Protein 6VGV (pdb70)

Foldseek 3Di:
DAQKAFQAKWWWKWWDAPNDIDIDIHGNVVVVVVVVVPRTFMWTQAPVGTFTWDFKDFDFKAWWKWWDFPQFIGIGHQQWWFAFLVRDTDGLVPADFQTWGQFLVGTTTIHDMGTDDIHGIMFTFTPDVSQWHHIRRTITHGRRD

Radius of gyration: 14.23 Å; Cα contacts (8 Å, |Δi|>4): 413; chains: 1; bounding box: 37×29×37 Å

Nearest PDB structures (foldseek):
  6vgw-assembly1_A  TM=1.004E+00  e=1.027E-27  synthetic construct
  3igd-assembly1_A-2  TM=7.020E-01  e=1.546E-06  Mycobacterium tuberculosis
  2in9-assembly1_A  TM=7.243E-01  e=4.570E-06  Mycobacterium tuberculosis
  6riy-assembly1_A  TM=7.220E-01  e=5.729E-05  Mycobacterium intracellulare subsp. chimaera
  2lwy-assembly1_A  TM=6.386E-01  e=1.283E-05  Acetivibrio thermocellus ATCC 27405

Secondary structure (DSSP, 8-state):
-B--B-TT-EEEEEEEETTEEEEEEEEHHHHHHHHHH---EEEE--TTS-EEEEEEEEEEEEEEEEEE-SS-EEEEETTBEEEBTTS-EEEGGG--TT-EEEEBTEEEE--EEEEEEEEEEEEEEESSTT-EEEETTEEEEGGG-

Structure (mmCIF, N/CA/C/O backbone):
data_6VGV
#
_entry.id   6VGV
#
_cell.length_a   100.122
_cell.length_b   40.827
_cell.length_c   36.188
_cell.angle_alpha   90.000
_cell.angle_beta   103.452
_cell.angle_gamma   90.000
#
_symmetry.space_group_name_H-M   'C 1 2 1'
#
loop_
_entity.id
_entity.type
_entity.pdbx_description
1 polymer VidaL
2 non-polymer GLYCEROL
3 water water
#
loop_
_atom_site.group_PDB
_atom_site.id
_atom_site.type_symbol
_atom_site.label_atom_id
_atom_site.label_alt_id
_atom_site.label_comp_id
_atom_site.label_asym_id
_atom_site.label_entity_id
_atom_site.label_seq_id
_atom_site.pdbx_PDB_ins_code
_atom_site.Cartn_x
_atom_site.Cartn_y
_atom_site.Cartn_z
_atom_site.occupancy
_atom_site.B_iso_or_equiv
_atom_site.auth_seq_id
_atom_site.auth_comp_id
_atom_site.auth_asym_id
_atom_site.auth_atom_id
_atom_site.pdbx_PDB_model_num
ATOM 1 N N . GLU A 1 1 ? 4.46562 -0.48350 11.64967 1.000 39.22559 0 GLU A N 1
ATOM 2 C CA . GLU A 1 1 ? 4.75142 -1.86987 11.28561 1.000 39.44414 0 GLU A CA 1
ATOM 3 C C . GLU A 1 1 ? 6.07291 -1.97506 10.52896 1.000 40.39671 0 GLU A C 1
ATOM 4 O O . GLU A 1 1 ? 6.39235 -1.11683 9.70884 1.000 44.83143 0 GLU A O 1
ATOM 10 N N . SER A 1 2 ? 6.83875 -3.02650 10.81016 1.000 37.75979 1 SER A N 1
ATOM 11 C CA . SER A 1 2 ? 8.16352 -3.20341 10.22806 1.000 33.64250 1 SER A CA 1
ATOM 12 C C . SER A 1 2 ? 8.48135 -4.69570 10.16841 1.000 21.30662 1 SER A C 1
ATOM 13 O O . SER A 1 2 ? 7.63132 -5.54729 10.45331 1.000 23.24252 1 SER A O 1
ATOM 16 N N . GLY A 1 3 ? 9.70967 -5.01069 9.77980 1.000 21.31903 2 GLY A N 1
ATOM 17 C CA . GLY A 1 3 ? 10.23332 -6.34869 9.95681 1.000 18.75274 2 GLY A CA 1
ATOM 18 C C . GLY A 1 3 ? 11.39957 -6.32477 10.91835 1.000 18.49807 2 GLY A C 1
ATOM 19 O O . GLY A 1 3 ? 12.30410 -7.15570 10.82948 1.000 19.23982 2 GLY A O 1
ATOM 20 N N . ALA A 1 4 ? 11.36764 -5.38610 11.86115 1.000 20.38305 3 ALA A N 1
ATOM 21 C CA . ALA A 1 4 ? 12.56487 -5.05077 12.62901 1.000 16.94222 3 ALA A CA 1
ATOM 22 C C . ALA A 1 4 ? 12.97773 -6.17024 13.58200 1.000 16.66616 3 ALA A C 1
ATOM 23 O O . ALA A 1 4 ? 12.13626 -6.79437 14.23797 1.000 17.67574 3 ALA A O 1
ATOM 25 N N . LEU A 1 5 ? 14.29002 -6.38481 13.67826 1.000 15.20985 4 LEU A N 1
ATOM 26 C CA . LEU A 1 5 ? 14.92876 -7.43734 14.46305 1.000 14.82902 4 LEU A CA 1
ATOM 27 C C . LEU A 1 5 ? 16.12195 -6.88716 15.22572 1.000 17.04740 4 LEU A C 1
ATOM 28 O O . LEU A 1 5 ? 16.79118 -5.95917 14.75438 1.000 17.03364 4 LEU A O 1
ATOM 33 N N . PRO A 1 6 ? 16.43822 -7.46702 16.39567 1.000 17.41075 5 PRO A N 1
ATOM 34 C CA . PRO A 1 6 ? 17.63734 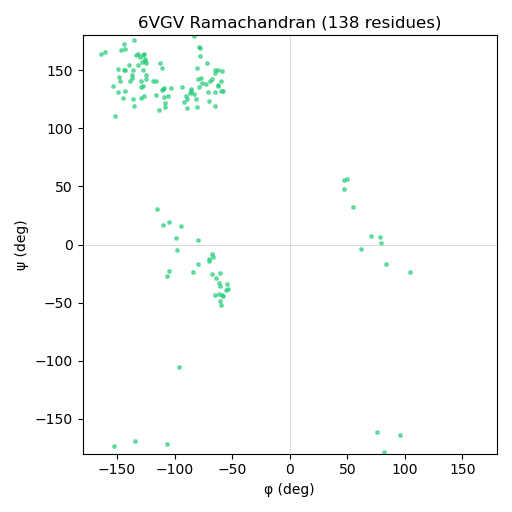-7.05872 17.14278 1.000 16.90843 5 PRO A CA 1
ATOM 35 C C . PRO A 1 6 ? 18.89308 -7.75233 16.64820 1.000 16.20746 5 PRO A C 1
ATOM 36 O O . PRO A 1 6 ? 18.82206 -8.59730 15.75391 1.000 16.46631 5 PRO A O 1
ATOM 40 N N . LYS A 1 7 ? 20.03812 -7.43716 17.26725 1.000 19.67376 6 LYS A N 1
ATOM 41 C CA . LYS A 1 7 ? 21.32918 -7.91551 16.76570 1.000 18.92233 6 LYS A CA 1
ATOM 42 C C . LYS A 1 7 ? 21.44161 -9.43217 16.76729 1.000 19.33218 6 LYS A C 1
ATOM 43 O O . LYS A 1 7 ? 22.13717 -10.00154 15.91433 1.000 21.25570 6 LYS A O 1
ATOM 49 N N . GLU A 1 8 ? 20.80987 -10.09748 17.72818 1.000 17.71605 7 GLU A N 1
ATOM 50 C CA A GLU A 1 8 ? 20.99086 -11.52868 17.93522 0.543 19.28491 7 GLU A CA 1
ATOM 51 C CA B GLU A 1 8 ? 21.00696 -11.52689 17.92032 0.457 19.30084 7 GLU A CA 1
ATOM 52 C C . GLU A 1 8 ? 20.09777 -12.38994 17.05036 1.000 18.33303 7 GLU A C 1
ATOM 53 O O . GLU A 1 8 ? 20.24203 -13.61639 17.06844 1.000 20.14821 7 GLU A O 1
ATOM 64 N N . ALA A 1 9 ? 19.17688 -11.79480 16.28914 1.000 16.64707 8 ALA A N 1
ATOM 65 C CA . ALA A 1 9 ? 18.32160 -12.59189 15.41971 1.000 16.58901 8 ALA A CA 1
ATOM 66 C C . ALA A 1 9 ? 19.16683 -13.26731 14.35100 1.000 15.81559 8 ALA A C 1
ATOM 67 O O . ALA A 1 9 ? 20.18209 -12.72653 13.91006 1.000 20.15041 8 ALA A O 1
ATOM 69 N N . VAL A 1 10 ? 18.75301 -14.46019 13.92998 1.000 15.16031 9 VAL A N 1
ATOM 70 C CA . VAL A 1 10 ? 19.52271 -15.24313 12.96213 1.000 15.10922 9 VAL A CA 1
ATOM 71 C C . VAL A 1 10 ? 18.78704 -15.30159 11.63169 1.000 17.14122 9 VAL A C 1
ATOM 72 O O . VAL A 1 10 ? 17.58229 -15.57340 11.58015 1.000 17.69361 9 VAL A O 1
ATOM 76 N N . VAL A 1 11 ? 19.52505 -15.04923 10.54981 1.000 16.43742 10 VAL A N 1
ATOM 77 C CA . VAL A 1 11 ? 19.00561 -15.13352 9.19379 1.000 16.61430 10 VAL A CA 1
ATOM 78 C C . VAL A 1 11 ? 19.96502 -15.98695 8.37530 1.000 15.74070 10 VAL A C 1
ATOM 79 O O . VAL A 1 11 ? 21.12106 -16.19336 8.74657 1.000 19.27866 10 VAL A O 1
ATOM 83 N N . GLN A 1 12 ? 19.46426 -16.48505 7.24621 1.000 14.70044 11 GLN A N 1
ATOM 84 C CA . GLN A 1 12 ? 20.25919 -17.25555 6.29665 1.000 15.21358 11 GLN A CA 1
ATOM 85 C C . GLN A 1 12 ? 20.48234 -16.38851 5.06219 1.000 13.29943 11 GLN A C 1
ATOM 86 O O . GLN A 1 12 ? 19.51583 -15.92802 4.44240 1.000 15.66505 11 GLN A O 1
ATOM 92 N N . ILE A 1 13 ? 21.74798 -16.14161 4.71553 1.000 13.82718 12 ILE A N 1
ATOM 93 C CA . ILE A 1 13 ? 22.06720 -15.20105 3.65070 1.000 16.26378 12 ILE A CA 1
ATOM 94 C C . ILE A 1 13 ? 22.96990 -15.85796 2.61751 1.000 15.94938 12 ILE A C 1
ATOM 95 O O . ILE A 1 13 ? 23.58030 -16.90451 2.84604 1.000 18.09533 12 ILE A O 1
ATOM 100 N N . ARG A 1 14 ? 23.04628 -15.20611 1.46527 1.000 15.40022 13 ARG A N 1
ATOM 101 C CA . ARG A 1 14 ? 23.93853 -15.59291 0.38239 1.000 13.28608 13 ARG A CA 1
ATOM 102 C C . ARG A 1 14 ? 24.72575 -14.36296 -0.03493 1.000 14.57175 13 ARG A C 1
ATOM 103 O O . ARG A 1 14 ? 24.13644 -13.32102 -0.33890 1.000 16.39350 13 ARG A O 1
ATOM 111 N N . LEU A 1 15 ? 26.05038 -14.48131 -0.03663 1.000 17.44105 14 LEU A N 1
ATOM 112 C CA . LEU A 1 15 ? 26.94076 -13.39617 -0.42136 1.000 17.77228 14 LEU A CA 1
ATOM 113 C C . LEU A 1 15 ? 27.46056 -13.66362 -1.82037 1.000 15.18786 14 LEU A C 1
ATOM 114 O O . LEU A 1 15 ? 27.86434 -14.78808 -2.12310 1.000 18.90699 14 LEU A O 1
ATOM 119 N N . THR A 1 16 ? 27.46124 -12.64014 -2.66365 1.000 14.65329 15 THR A N 1
ATOM 120 C CA . THR A 1 16 ? 28.07097 -12.76607 -3.97760 1.000 17.11192 15 THR A CA 1
ATOM 121 C C . THR A 1 16 ? 29.07087 -11.64128 -4.19650 1.000 18.29130 15 THR A C 1
ATOM 122 O O . THR A 1 16 ? 28.80699 -10.48383 -3.85651 1.000 20.38020 15 THR A O 1
ATOM 126 N N . LYS A 1 17 ? 30.22650 -11.99908 -4.75110 1.000 18.47346 16 LYS A N 1
ATOM 127 C CA . LYS A 1 17 ? 31.25235 -11.02327 -5.11302 1.000 23.69152 16 LYS A CA 1
ATOM 128 C C . LYS A 1 17 ? 32.04604 -11.58731 -6.28135 1.000 27.54789 16 LYS A C 1
ATOM 129 O O . LYS A 1 17 ? 32.78916 -12.55836 -6.11097 1.000 23.67232 16 LYS A O 1
ATOM 135 N N . LYS A 1 18 ? 31.89139 -10.98413 -7.45939 1.000 27.98831 17 LYS A N 1
ATOM 136 C CA . LYS A 1 18 ? 32.73993 -11.28758 -8.61181 1.000 34.35974 17 LYS A CA 1
ATOM 137 C C . LYS A 1 18 ? 32.83798 -12.79269 -8.87540 1.000 38.29066 17 LYS A C 1
ATOM 138 O O . LYS A 1 18 ? 33.92510 -13.37234 -8.92409 1.000 42.85282 17 LYS A O 1
ATOM 144 N N . GLY A 1 19 ? 31.68313 -13.43278 -9.05072 1.000 32.31867 18 GLY A N 1
ATOM 145 C CA . GLY A 1 19 ? 31.63820 -14.85137 -9.33128 1.000 31.94453 18 GLY A CA 1
ATOM 146 C C . GLY A 1 19 ? 31.71011 -15.74902 -8.11564 1.000 22.96481 18 GLY A C 1
ATOM 147 O O . GLY A 1 19 ? 31.38676 -16.93869 -8.22141 1.000 24.91532 18 GLY A O 1
ATOM 148 N N . MET A 1 20 ? 32.14454 -15.22520 -6.97322 1.000 22.21016 19 MET A N 1
ATOM 149 C CA A MET A 1 20 ? 32.15853 -16.00325 -5.74095 0.637 21.71574 19 MET A CA 1
ATOM 150 C CA B MET A 1 20 ? 32.17460 -15.97387 -5.72291 0.363 24.69592 19 MET A CA 1
ATOM 151 C C . MET A 1 20 ? 30.78543 -15.95614 -5.09042 1.000 20.26503 19 MET A C 1
ATOM 152 O O . MET A 1 20 ? 30.16549 -14.89457 -4.99466 1.000 24.44654 19 MET A O 1
ATOM 161 N N . ILE A 1 21 ? 30.29992 -17.12161 -4.65449 1.000 19.61297 20 ILE A N 1
ATOM 162 C CA . ILE A 1 21 ? 29.00701 -17.23812 -3.98448 1.000 18.05706 20 ILE A CA 1
ATOM 163 C C . ILE A 1 21 ? 29.20380 -18.01033 -2.68637 1.000 19.36661 20 ILE A C 1
ATOM 164 O O . ILE A 1 21 ? 29.88862 -19.03641 -2.66124 1.000 22.51314 20 ILE A O 1
ATOM 169 N N . GLU A 1 22 ? 28.59262 -17.52423 -1.60752 1.000 17.65625 21 GLU A N 1
ATOM 170 C CA . GLU A 1 22 ? 28.77177 -18.13470 -0.29641 1.000 19.47833 21 GLU A CA 1
ATOM 171 C C . GLU A 1 22 ? 27.45473 -18.07045 0.45052 1.000 17.71581 21 GLU A C 1
ATOM 172 O O . GLU A 1 22 ? 26.82552 -17.01451 0.49460 1.000 18.75735 21 GLU A O 1
ATOM 178 N N . GLU A 1 23 ? 27.03484 -19.18466 1.03283 1.000 18.18042 22 GLU A N 1
ATOM 179 C CA . GLU A 1 23 ? 25.81214 -19.20750 1.82229 1.000 22.07495 22 GLU A CA 1
ATOM 180 C C . GLU A 1 23 ? 26.19137 -19.37712 3.28342 1.000 24.39840 22 GLU A C 1
ATOM 181 O O . GLU A 1 23 ? 27.04669 -20.20794 3.61328 1.000 27.75767 22 GLU A O 1
ATOM 187 N N . LYS A 1 24 ? 25.58185 -18.56292 4.14544 1.000 21.86385 23 LYS A N 1
ATOM 188 C CA . LYS A 1 24 ? 26.02277 -18.41643 5.52559 1.000 32.23443 23 LYS A CA 1
ATOM 189 C C . LYS A 1 24 ? 24.81135 -18.14900 6.40065 1.000 22.14544 23 LYS A C 1
ATOM 190 O O . LYS A 1 24 ? 23.91181 -17.41670 5.98935 1.000 18.58945 23 LYS A O 1
ATOM 196 N N . LYS A 1 25 ? 24.79540 -18.74402 7.59413 1.000 24.65949 24 LYS A N 1
ATOM 197 C CA . LYS A 1 25 ? 23.92302 -18.30044 8.67546 1.000 18.86340 24 LYS A CA 1
ATOM 198 C C . LYS A 1 25 ? 24.65232 -17.20630 9.43592 1.000 18.94001 24 LYS A C 1
ATOM 199 O O . LYS A 1 25 ? 25.82218 -17.37693 9.79579 1.000 22.78707 24 LYS A O 1
ATOM 205 N N . VAL A 1 26 ? 23.97307 -16.08582 9.66916 1.000 16.83535 25 VAL A N 1
ATOM 206 C CA . VAL A 1 26 ? 24.56735 -14.94272 10.35106 1.000 18.12287 25 VAL A CA 1
ATOM 207 C C . VAL A 1 26 ? 23.55231 -14.33614 11.30448 1.000 17.13816 25 VAL A C 1
ATOM 208 O O . VAL A 1 26 ? 22.34079 -14.43572 11.10239 1.000 16.65735 25 VAL A O 1
ATOM 212 N N . THR A 1 27 ? 24.05830 -13.67486 12.33439 1.000 20.29560 26 THR A N 1
ATOM 213 C CA . THR A 1 27 ? 23.19743 -12.82125 13.13067 1.000 18.98129 26 THR A CA 1
ATOM 214 C C . THR A 1 27 ? 22.95865 -11.50478 12.40251 1.000 19.72197 26 THR A C 1
ATOM 215 O O . THR A 1 27 ? 23.67101 -11.14724 11.45705 1.000 19.32195 26 THR A O 1
ATOM 219 N N . VAL A 1 28 ? 21.91410 -10.79214 12.83250 1.000 18.10510 27 VAL A N 1
ATOM 220 C CA . VAL A 1 28 ? 21.60587 -9.50419 12.22137 1.000 16.79185 27 VAL A CA 1
ATOM 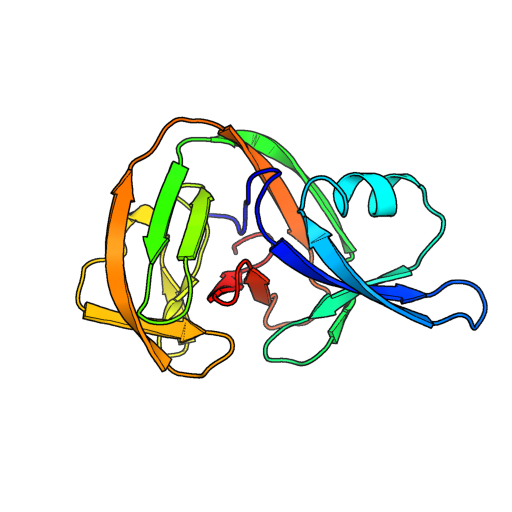221 C C . VAL A 1 28 ? 22.73157 -8.50705 12.48007 1.000 21.37345 27 VAL A C 1
ATOM 222 O O . VAL A 1 28 ? 22.98841 -7.61961 11.65420 1.000 19.36636 27 VAL A O 1
ATOM 226 N N . GLN A 1 29 ? 23.44870 -8.66023 13.59628 1.000 19.17296 28 GLN A N 1
ATOM 227 C CA . GLN A 1 29 ? 24.64415 -7.85101 13.81757 1.000 19.63260 28 GLN A CA 1
ATOM 228 C C . GLN A 1 29 ? 25.66954 -8.09487 12.71876 1.000 21.79929 28 GLN A C 1
ATOM 229 O O . GLN A 1 29 ? 26.19999 -7.14724 12.12923 1.000 22.95776 28 GLN A O 1
ATOM 235 N N . GLU A 1 30 ? 25.95090 -9.36634 12.41712 1.000 21.42612 29 GLU A N 1
ATOM 236 C CA A GLU A 1 30 ? 26.92396 -9.66608 11.37294 0.375 21.68729 29 GLU A CA 1
ATOM 237 C CA B GLU A 1 30 ? 26.91547 -9.68656 11.37225 0.625 21.31236 29 GLU A CA 1
ATOM 238 C C . GLU A 1 30 ? 26.41630 -9.22562 10.00774 1.000 22.87782 29 GLU A C 1
ATOM 239 O O . GLU A 1 30 ? 27.19570 -8.72733 9.18365 1.000 22.70582 29 GLU A O 1
ATOM 250 N N . LEU A 1 31 ? 25.11502 -9.38522 9.75607 1.000 18.78490 30 LEU A N 1
ATOM 251 C CA . LEU A 1 31 ? 24.54605 -8.93098 8.48966 1.000 17.14916 30 LEU A CA 1
ATOM 252 C C . LEU A 1 31 ? 24.77559 -7.43693 8.28980 1.000 20.16753 30 LEU A C 1
ATOM 253 O O . LEU A 1 31 ? 25.15912 -7.00308 7.19702 1.000 19.46915 30 LEU A O 1
ATOM 258 N N . ARG A 1 32 ? 24.56496 -6.63190 9.33855 1.000 18.58662 31 ARG A N 1
ATOM 259 C CA . ARG A 1 32 ? 24.81073 -5.19700 9.20840 1.000 15.95207 31 ARG A CA 1
ATOM 260 C C . ARG A 1 32 ? 26.25181 -4.91840 8.79978 1.000 18.02026 31 ARG A C 1
ATOM 261 O O . ARG A 1 32 ? 26.50685 -4.07477 7.92943 1.000 20.52155 31 ARG A O 1
ATOM 269 N N . GLU A 1 33 ? 27.21117 -5.60828 9.42808 1.000 20.31087 32 GLU A N 1
ATOM 270 C CA . GLU A 1 33 ? 28.61787 -5.40075 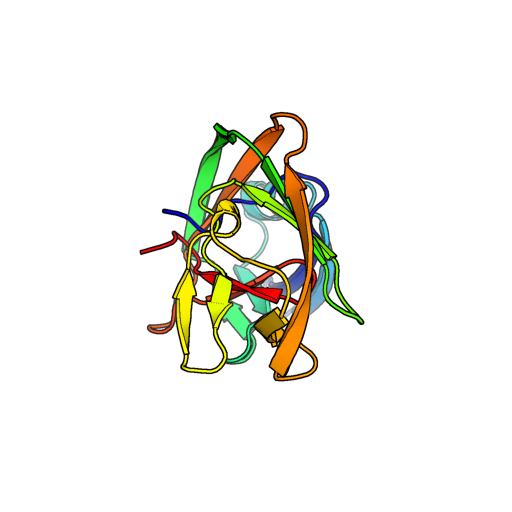9.09433 1.000 19.81465 32 GLU A CA 1
ATOM 271 C C . GLU A 1 33 ? 28.91503 -5.82236 7.65945 1.000 25.69230 32 GLU A C 1
ATOM 272 O O . GLU A 1 33 ? 29.63612 -5.12126 6.93880 1.000 24.12700 32 GLU A O 1
ATOM 278 N N . LEU A 1 34 ? 28.38101 -6.97153 7.23492 1.000 19.94137 33 LEU A N 1
ATOM 279 C CA . LEU A 1 34 ? 28.55816 -7.40344 5.85291 1.000 17.49224 33 LEU A CA 1
ATOM 280 C C . LEU A 1 34 ? 27.94430 -6.39981 4.89309 1.000 18.67135 33 LEU A C 1
ATOM 281 O O . LEU A 1 34 ? 28.54841 -6.05782 3.86870 1.000 20.34064 33 LEU A O 1
ATOM 286 N N . TYR A 1 35 ? 26.74903 -5.90276 5.21866 1.000 16.75784 34 TYR A N 1
ATOM 287 C CA . TYR A 1 35 ? 26.10518 -4.89984 4.37459 1.000 15.63413 34 TYR A CA 1
ATOM 288 C C . TYR A 1 35 ? 26.97218 -3.65349 4.25282 1.000 18.16615 34 TYR A C 1
ATOM 289 O O . TYR A 1 35 ? 27.26287 -3.19214 3.14137 1.000 22.65648 34 TYR A O 1
ATOM 298 N N . LEU A 1 36 ? 27.41115 -3.10214 5.38640 1.000 19.46417 35 LEU A N 1
ATOM 299 C CA . LEU A 1 36 ? 28.17605 -1.86247 5.35367 1.000 26.74854 35 LEU A CA 1
ATOM 300 C C . LEU A 1 36 ? 29.57413 -2.03369 4.77233 1.000 27.25869 35 LEU A C 1
ATOM 301 O O . LEU A 1 36 ? 30.21578 -1.02739 4.45149 1.000 26.34519 35 LEU A O 1
ATOM 306 N N . SER A 1 37 ? 30.06517 -3.26656 4.62774 1.000 24.79448 36 SER A N 1
ATOM 307 C CA . SER A 1 37 ? 31.37463 -3.45139 4.01288 1.000 24.56541 36 SER A CA 1
ATOM 308 C C . SER A 1 37 ? 31.35210 -3.07735 2.53821 1.000 24.47473 36 SER A C 1
ATOM 309 O O . SER A 1 37 ? 32.39086 -2.71000 1.97953 1.000 27.93328 36 SER A O 1
ATOM 312 N N . GLY A 1 38 ? 30.18684 -3.15248 1.89989 1.000 24.50187 37 GLY A N 1
ATOM 313 C CA . GLY A 1 38 ? 30.07985 -2.84470 0.49008 1.000 21.92144 37 GLY A CA 1
ATOM 314 C C . GLY A 1 38 ? 30.70963 -3.86110 -0.42984 1.000 26.07598 37 GLY A C 1
ATOM 315 O O . GLY A 1 38 ? 30.78136 -3.62017 -1.63731 1.000 28.18926 37 GLY A O 1
ATOM 316 N N . GLU A 1 39 ? 31.15978 -4.99760 0.10094 1.000 24.76266 38 GLU A N 1
ATOM 317 C CA . GLU A 1 39 ? 31.92321 -5.94877 -0.69645 1.000 25.89965 38 GLU A CA 1
ATOM 318 C C . GLU A 1 39 ? 31.04241 -6.88093 -1.50999 1.000 23.84088 38 GLU A C 1
ATOM 319 O O . GLU A 1 39 ? 31.50412 -7.40934 -2.53049 1.000 22.47696 38 GLU A O 1
ATOM 325 N N . TYR A 1 40 ? 29.79679 -7.08881 -1.08838 1.000 21.97734 39 TYR A N 1
ATOM 326 C CA . TYR A 1 40 ? 28.95576 -8.13828 -1.63804 1.000 19.33704 39 TYR A CA 1
ATOM 327 C C . TYR A 1 40 ? 27.63616 -7.56990 -2.12705 1.000 17.36771 39 TYR A C 1
ATOM 328 O O . TYR A 1 40 ? 27.19669 -6.50090 -1.69681 1.000 21.76846 39 TYR A O 1
ATOM 337 N N . THR A 1 41 ? 27.00668 -8.31858 -3.03112 1.000 17.72891 40 THR A N 1
ATOM 338 C CA . THR A 1 41 ? 25.55508 -8.32823 -3.14564 1.000 17.60690 40 THR A CA 1
ATOM 339 C C . THR A 1 41 ? 25.03952 -9.35764 -2.14708 1.000 16.48018 40 THR A C 1
ATOM 340 O O . THR A 1 41 ? 25.58643 -10.46402 -2.06004 1.000 17.05371 40 THR A O 1
ATOM 344 N N . ILE A 1 42 ? 24.01507 -8.99607 -1.37243 1.000 13.40459 41 ILE A N 1
ATOM 345 C CA . ILE A 1 42 ? 23.51574 -9.86663 -0.31333 1.000 13.68805 41 ILE A CA 1
ATOM 346 C C . ILE A 1 42 ? 22.08524 -10.27472 -0.63030 1.000 14.06455 41 ILE A C 1
ATOM 347 O O . ILE A 1 42 ? 21.24323 -9.42175 -0.92742 1.000 16.86247 41 ILE A O 1
ATOM 352 N N . GLU A 1 43 ? 21.82390 -11.57658 -0.57966 1.000 13.53592 42 GLU A N 1
ATOM 353 C CA . GLU A 1 43 ? 20.47655 -12.12464 -0.63881 1.000 12.33719 42 GLU A CA 1
ATOM 354 C C . GLU A 1 43 ? 20.14801 -12.75065 0.70544 1.000 15.87414 42 GLU A C 1
ATOM 355 O O . GLU A 1 43 ? 21.03930 -13.14229 1.46124 1.000 13.90757 42 GLU A O 1
ATOM 361 N N . ILE A 1 44 ? 18.85493 -12.85469 0.99402 1.000 14.59035 43 ILE A N 1
ATOM 362 C CA . ILE A 1 44 ? 18.39030 -13.46926 2.23301 1.000 13.23743 43 ILE A CA 1
ATOM 363 C C . ILE A 1 44 ? 17.41748 -14.58439 1.87815 1.000 12.05050 43 ILE A C 1
ATOM 364 O O . ILE A 1 44 ? 16.69744 -14.50567 0.87909 1.000 13.54227 43 ILE A O 1
ATOM 369 N N . ASP A 1 45 ? 17.43088 -15.65364 2.67627 1.000 11.51748 44 ASP A N 1
ATOM 370 C CA . ASP A 1 45 ? 16.53596 -16.77696 2.42724 1.000 12.16671 44 ASP A CA 1
ATOM 371 C C . ASP A 1 45 ? 15.12039 -16.43437 2.86911 1.000 15.97178 44 ASP A C 1
ATOM 372 O O . ASP A 1 45 ? 14.90616 -15.79307 3.90520 1.000 15.87231 44 ASP A O 1
ATOM 377 N N . THR A 1 46 ? 14.15845 -16.83944 2.04994 1.000 15.08343 45 THR A N 1
ATOM 378 C CA . THR A 1 46 ? 12.75510 -16.49563 2.23156 1.000 14.25584 45 THR A CA 1
ATOM 379 C C . THR A 1 46 ? 11.92912 -17.67351 1.74243 1.000 11.49858 45 THR A C 1
ATOM 380 O O . THR A 1 46 ? 12.44476 -18.56343 1.05434 1.000 15.50019 45 THR A O 1
ATOM 384 N N . PRO A 1 47 ? 10.62824 -17.69454 2.05025 1.000 13.48806 46 PRO A N 1
ATOM 385 C CA . PRO A 1 47 ? 9.75651 -18.72356 1.45519 1.000 17.17155 46 PRO A CA 1
ATOM 386 C C . PRO A 1 47 ? 9.59134 -18.57374 -0.04742 1.000 17.93722 46 PRO A C 1
ATOM 387 O O . PRO A 1 47 ? 9.06032 -19.48624 -0.69018 1.000 19.44072 46 PRO A O 1
ATOM 391 N N . ASP A 1 48 ? 10.03476 -17.45900 -0.62415 1.000 14.62462 47 ASP A N 1
ATOM 392 C CA . ASP A 1 48 ? 10.11403 -17.28440 -2.06466 1.000 16.09929 47 ASP A CA 1
ATOM 393 C C . ASP A 1 48 ? 11.49326 -17.62609 -2.61347 1.000 18.57673 47 ASP A C 1
ATOM 394 O O . ASP A 1 48 ? 11.80767 -17.26647 -3.75414 1.000 21.45738 47 ASP A O 1
ATOM 399 N N . GLY A 1 49 ? 12.31570 -18.32213 -1.83839 1.000 14.53179 48 GLY A N 1
ATOM 400 C CA . GLY A 1 49 ? 13.68775 -18.55786 -2.23838 1.000 16.58356 48 GLY A CA 1
ATOM 401 C C . GLY A 1 49 ? 14.53748 -17.35556 -1.89218 1.000 16.76712 48 GLY A C 1
ATOM 402 O O . GLY A 1 49 ? 14.07185 -16.36881 -1.32881 1.000 16.56658 48 GLY A O 1
ATOM 403 N N . TYR A 1 50 ? 15.81746 -17.43946 -2.24035 1.000 14.94350 49 TYR A N 1
ATOM 404 C CA . TYR A 1 50 ? 16.71274 -16.32832 -1.95423 1.000 15.12469 49 TYR A CA 1
ATOM 405 C C . TYR A 1 50 ? 16.26114 -15.07244 -2.69515 1.000 14.76018 49 TYR A C 1
ATOM 406 O O . TYR A 1 50 ? 15.88513 -15.12623 -3.86986 1.000 15.58412 49 TYR A O 1
ATOM 415 N N . GLN A 1 51 ? 16.28866 -13.93333 -1.99601 1.000 12.41852 50 GLN A N 1
ATOM 416 C CA . GLN A 1 51 ? 15.91994 -12.65164 -2.58779 1.000 12.00595 50 GLN A CA 1
ATOM 417 C C . GLN A 1 51 ? 16.91568 -11.58020 -2.16005 1.000 15.05097 50 GLN A C 1
ATOM 418 O O . GLN A 1 51 ? 17.43764 -11.59308 -1.04200 1.000 12.79631 50 GLN A O 1
ATOM 424 N N . THR A 1 52 ? 17.16044 -10.63933 -3.06446 1.000 13.26219 51 THR A N 1
ATOM 425 C CA . THR A 1 52 ? 18.17720 -9.62394 -2.84012 1.000 12.23867 51 THR A CA 1
ATOM 426 C C . THR A 1 52 ? 17.72296 -8.61000 -1.80318 1.000 13.95867 51 THR A C 1
ATOM 427 O O . THR A 1 52 ? 16.57026 -8.16857 -1.80911 1.000 15.30272 51 THR A O 1
ATOM 431 N N . ILE A 1 53 ? 18.63898 -8.24156 -0.91541 1.000 12.92206 52 ILE A N 1
ATOM 432 C CA . ILE A 1 53 ? 18.39284 -7.15868 0.02658 1.000 13.90332 52 ILE A CA 1
ATOM 433 C C .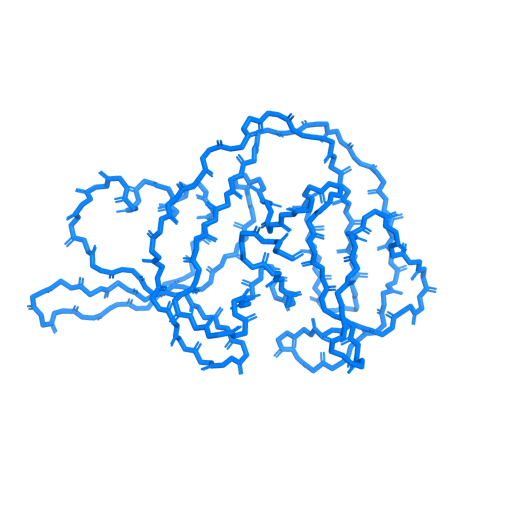 ILE A 1 53 ? 18.68135 -5.83719 -0.66829 1.000 19.93979 52 ILE A C 1
ATOM 434 O O . ILE A 1 53 ? 19.74109 -5.66635 -1.28945 1.000 20.21986 52 ILE A O 1
ATOM 439 N N . GLY A 1 54 ? 17.73596 -4.90288 -0.57652 1.000 13.49400 53 GLY A N 1
ATOM 440 C CA . GLY A 1 54 ? 17.96700 -3.56723 -1.09189 1.000 20.27878 53 GLY A CA 1
ATOM 441 C C . GLY A 1 54 ? 18.41965 -2.62754 0.00776 1.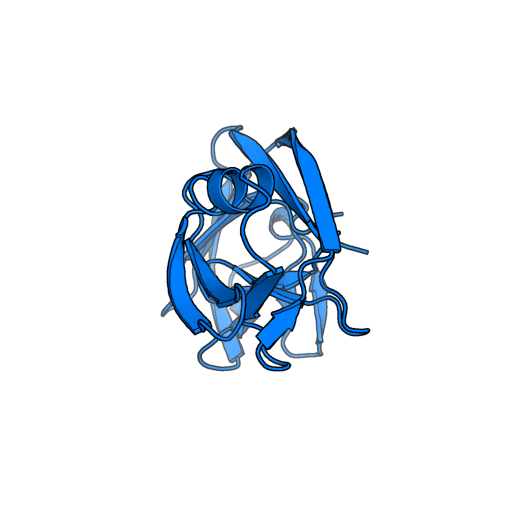000 24.59372 53 GLY A C 1
ATOM 442 O O . GLY A 1 54 ? 19.56223 -2.69983 0.47092 1.000 28.59151 53 GLY A O 1
ATOM 443 N N . LYS A 1 55 ? 17.53016 -1.74656 0.44344 1.000 20.69802 54 LYS A N 1
ATOM 444 C CA . LYS A 1 55 ? 17.89520 -0.78185 1.46486 1.000 15.84130 54 LYS A CA 1
ATOM 445 C C . LYS A 1 55 ? 18.06230 -1.45328 2.82728 1.000 18.08643 54 LYS A C 1
ATOM 446 O O . LYS A 1 55 ? 17.49503 -2.51387 3.11202 1.000 19.46741 54 LYS A O 1
ATOM 452 N N . TRP A 1 56 ? 18.84952 -0.80338 3.67778 1.000 16.63806 55 TRP A N 1
ATOM 453 C CA . TRP A 1 56 ? 18.99911 -1.15592 5.08117 1.000 14.31937 55 TRP A CA 1
ATOM 454 C C . TRP A 1 56 ? 18.36376 -0.06563 5.93528 1.000 14.77521 55 TRP A C 1
ATOM 455 O O . TRP A 1 56 ? 18.29950 1.09569 5.52455 1.000 15.20223 55 TRP A O 1
ATOM 466 N N . PHE A 1 57 ? 17.88449 -0.43887 7.12545 1.000 16.01812 56 PHE A N 1
ATOM 467 C CA . PHE A 1 57 ? 17.29898 0.52554 8.05562 1.000 19.26693 56 PHE A CA 1
ATOM 468 C C . PHE A 1 57 ? 17.80798 0.27106 9.46877 1.000 20.66454 56 PHE A C 1
ATOM 469 O O . PHE A 1 57 ? 17.57741 -0.80782 10.02372 1.000 20.19775 56 PHE A O 1
ATOM 477 N N . ASP A 1 58 ? 18.48938 1.26061 10.04870 1.000 20.69696 57 ASP A N 1
ATOM 478 C CA . ASP A 1 58 ? 18.67015 1.31685 11.49606 1.000 19.02941 57 ASP A CA 1
ATOM 479 C C . ASP A 1 58 ? 17.39617 1.89181 12.10668 1.000 22.53501 57 ASP A C 1
ATOM 480 O O . ASP A 1 58 ? 17.03537 3.03690 11.81345 1.000 22.40350 57 ASP A O 1
ATOM 485 N N . LYS A 1 59 ? 16.71964 1.11656 12.96010 1.000 19.32296 58 LYS A N 1
ATOM 486 C CA . LYS A 1 59 ? 15.39843 1.48242 13.45912 1.000 20.70332 58 LYS A CA 1
ATOM 487 C C . LYS A 1 59 ? 15.42339 2.14326 14.83650 1.000 23.62543 58 LYS A C 1
ATOM 488 O O . LYS A 1 59 ? 14.37022 2.57641 15.32036 1.000 21.43020 58 LYS A O 1
ATOM 494 N N . GLY A 1 60 ? 16.58091 2.23277 15.47938 1.000 20.75188 59 GLY A N 1
ATOM 495 C CA . GLY A 1 60 ? 16.62397 2.74756 16.83817 1.000 23.48739 59 GLY A CA 1
ATOM 496 C C . GLY A 1 60 ? 16.12650 1.72618 17.84888 1.000 19.18207 59 GLY A C 1
ATOM 497 O O . GLY A 1 60 ? 16.04043 0.52281 17.57676 1.000 22.04286 59 GLY A O 1
ATOM 498 N N . VAL A 1 61 ? 15.77330 2.22251 19.03742 1.000 17.31805 60 VAL A N 1
ATOM 499 C CA . VAL A 1 61 ? 15.34300 1.36632 20.13761 1.000 16.91252 60 VAL A CA 1
ATOM 500 C C . VAL A 1 61 ? 13.83441 1.16699 20.06453 1.000 20.15770 60 VAL A C 1
ATOM 501 O O . VAL A 1 61 ? 13.06993 2.14068 20.05663 1.000 23.65621 60 VAL A O 1
ATOM 505 N N . LEU A 1 62 ? 13.40252 -0.09039 20.03558 1.000 15.61208 61 LEU A N 1
ATOM 506 C CA . LEU A 1 62 ? 11.98617 -0.42642 20.00111 1.000 17.97468 61 LEU A CA 1
ATOM 507 C C . LEU A 1 62 ? 11.63530 -1.36470 21.14497 1.000 17.11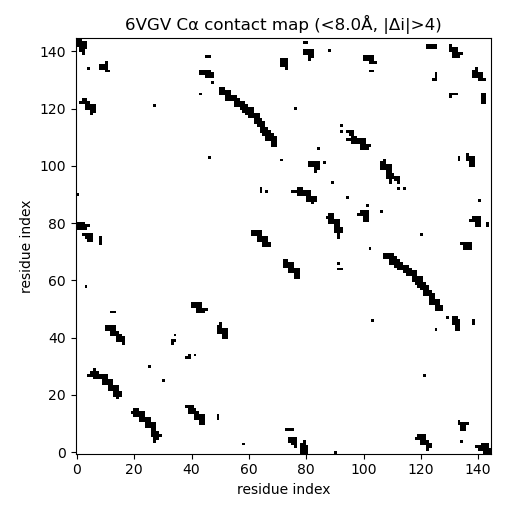200 61 LEU A C 1
ATOM 508 O O . LEU A 1 62 ? 12.49203 -2.07713 21.67113 1.000 19.76954 61 LEU A O 1
ATOM 513 N N . SER A 1 63 ? 10.35429 -1.36031 21.51918 1.000 16.27369 62 SER A N 1
ATOM 514 C CA . SER A 1 63 ? 9.83056 -2.39083 22.40586 1.000 15.46538 62 SER A CA 1
ATOM 515 C C . SER A 1 63 ? 9.89242 -3.75401 21.71935 1.000 15.86730 62 SER A C 1
ATOM 516 O O . SER A 1 63 ? 9.78594 -3.86616 20.49300 1.000 17.49232 62 SER A O 1
ATOM 519 N N . MET A 1 64 ? 10.04394 -4.80555 22.52542 1.000 16.16868 63 MET A N 1
ATOM 520 C CA . MET A 1 64 ? 10.39229 -6.12276 22.01795 1.000 16.96092 63 MET A CA 1
ATOM 521 C C . MET A 1 64 ? 9.48689 -7.19002 22.60777 1.000 18.05120 63 MET A C 1
ATOM 522 O O . MET A 1 64 ? 8.94464 -7.04032 23.71095 1.000 15.25525 63 MET A O 1
ATOM 527 N N . VAL A 1 65 ? 9.35149 -8.28409 21.86194 1.000 14.16026 64 VAL A N 1
ATOM 528 C CA . VAL A 1 65 ? 8.56213 -9.43146 22.28332 1.000 17.29075 64 VAL A CA 1
ATOM 529 C C . VAL A 1 65 ? 9.25138 -10.70924 21.81789 1.000 15.99925 64 VAL A C 1
ATOM 530 O O . VAL A 1 65 ? 9.94533 -10.73396 20.79399 1.000 15.63252 64 VAL A O 1
ATOM 534 N N . ARG A 1 66 ? 9.05896 -11.77403 22.58979 1.000 13.22391 65 ARG A N 1
ATOM 535 C CA . ARG A 1 66 ? 9.54928 -13.10699 22.26847 1.000 15.37911 65 ARG A CA 1
ATOM 536 C C . ARG A 1 66 ? 8.36458 -13.95087 21.82579 1.000 17.13503 65 ARG A C 1
ATOM 537 O O . ARG A 1 66 ? 7.35046 -14.01456 22.52458 1.000 16.86956 65 ARG A O 1
ATOM 545 N N . VAL A 1 67 ? 8.48944 -14.58483 20.66741 1.000 13.36172 66 VAL A N 1
ATOM 546 C CA . VAL A 1 67 ? 7.44524 -15.43853 20.11071 1.000 14.27324 66 VAL A CA 1
ATOM 547 C C . VAL A 1 67 ? 8.07413 -16.78834 19.80807 1.000 15.74282 66 VAL A C 1
ATOM 548 O O . VAL A 1 67 ? 9.10239 -16.84618 19.12726 1.000 17.93922 66 VAL A O 1
ATOM 552 N N . ALA A 1 68 ? 7.46588 -17.86837 20.29483 1.000 14.80323 67 ALA A N 1
ATOM 553 C CA . ALA A 1 68 ? 8.01052 -19.19996 20.06493 1.000 15.99746 67 ALA A CA 1
ATOM 554 C C . ALA A 1 68 ? 6.93336 -20.13089 19.52728 1.000 18.13483 67 ALA A C 1
ATOM 555 O O . ALA A 1 68 ? 5.77444 -20.05994 19.94647 1.000 16.86214 67 ALA A O 1
ATOM 557 N N . THR A 1 69 ? 7.32250 -20.98568 18.57636 1.000 16.04967 68 THR A N 1
ATOM 558 C CA . THR A 1 69 ? 6.56345 -22.16416 18.17449 1.000 15.43933 68 THR A CA 1
ATOM 559 C C . THR A 1 69 ? 7.28489 -23.39979 18.71043 1.000 17.75373 68 THR A C 1
ATOM 560 O O . THR A 1 69 ? 8.25352 -23.29263 19.47193 1.000 21.09077 68 THR A O 1
ATOM 564 N N . ALA A 1 70 ? 6.82311 -24.58708 18.30070 1.000 17.50876 69 ALA A N 1
ATOM 565 C CA . ALA A 1 70 ? 7.48658 -25.81169 18.73673 1.000 19.57914 69 ALA A CA 1
ATOM 566 C C . ALA A 1 70 ? 8.94237 -25.85606 18.29118 1.000 22.81437 69 ALA A C 1
ATOM 567 O O . ALA A 1 70 ? 9.79759 -26.36574 19.02562 1.000 26.26412 69 ALA A O 1
ATOM 569 N N . THR A 1 71 ? 9.24137 -25.32176 17.10868 1.000 21.12220 70 THR A N 1
ATOM 570 C CA . THR A 1 71 ? 10.55307 -25.44253 16.48190 1.000 22.23755 70 THR A CA 1
ATOM 571 C C . THR A 1 71 ? 11.3716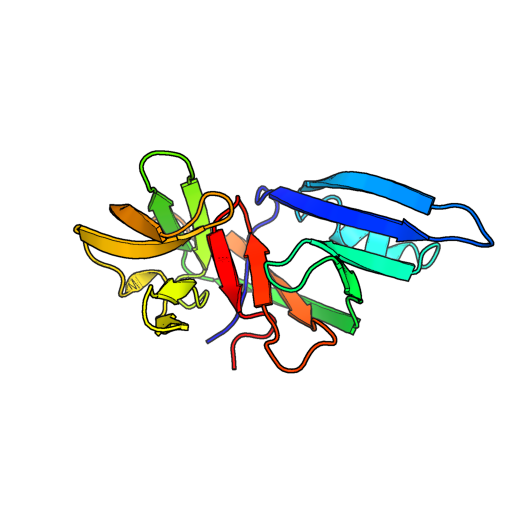2 -24.15869 16.51103 1.000 20.36494 70 THR A C 1
ATOM 572 O O . THR A 1 71 ? 12.60728 -24.22428 16.50083 1.000 20.73741 70 THR A O 1
ATOM 576 N N . TYR A 1 72 ? 10.72478 -23.00174 16.55858 1.000 17.53782 71 TYR A N 1
ATOM 577 C CA . TYR A 1 72 ? 11.40315 -21.73166 16.34127 1.000 16.64028 71 TYR A CA 1
ATOM 578 C C . TYR A 1 72 ? 11.10857 -20.75277 17.46861 1.000 18.00024 71 TYR A C 1
ATOM 579 O O . TYR A 1 72 ? 10.10372 -20.85959 18.17467 1.000 20.18252 71 TYR A O 1
ATOM 588 N N . GLU A 1 73 ? 12.01015 -19.78758 17.62930 1.000 16.03123 72 GLU A N 1
ATOM 589 C CA . GLU A 1 73 ? 11.81199 -18.72569 18.61018 1.000 12.33127 72 GLU A CA 1
ATOM 590 C C . GLU A 1 73 ? 12.48010 -17.47159 18.07580 1.000 16.29511 72 GLU A C 1
ATOM 591 O O . GLU A 1 73 ? 13.63782 -17.51964 17.64760 1.000 17.90241 72 GLU A O 1
ATOM 597 N N . THR A 1 74 ? 11.75176 -16.36405 18.09907 1.000 12.43028 73 THR A N 1
ATOM 598 C CA . THR A 1 74 ? 12.28626 -15.07706 17.69362 1.000 13.56701 73 THR A CA 1
ATOM 599 C C . THR A 1 74 ? 12.08749 -14.08147 18.82527 1.000 18.04315 73 THR A C 1
ATOM 600 O O . THR A 1 74 ? 11.08652 -14.12973 19.54899 1.000 16.88296 73 THR A O 1
ATOM 604 N N . VAL A 1 75 ? 13.07051 -13.21376 19.00872 1.000 14.78768 74 VAL A N 1
ATOM 605 C CA . VAL A 1 75 ? 12.90183 -11.99234 19.78295 1.000 14.21749 74 VAL A CA 1
ATOM 606 C C . VAL A 1 75 ? 12.91010 -10.85354 18.77249 1.000 13.91308 74 VAL A C 1
ATOM 607 O O . VAL A 1 75 ? 13.88506 -10.67719 18.03369 1.000 15.15847 74 VAL A O 1
ATOM 611 N N . CYS A 1 76 ? 11.81027 -10.11917 18.69015 1.000 14.83461 75 CYS A N 1
ATOM 612 C CA . CYS A 1 76 ? 11.62318 -9.18153 17.59005 1.000 12.47271 75 CYS A CA 1
ATOM 613 C C . CYS A 1 76 ? 10.91104 -7.93984 18.09749 1.000 15.29344 75 CYS A C 1
ATOM 614 O O . CYS A 1 76 ? 10.39140 -7.90705 19.21169 1.000 14.89241 75 CYS A O 1
ATOM 617 N N . ALA A 1 77 ? 10.88635 -6.90511 17.26519 1.000 14.54303 76 ALA A N 1
ATOM 618 C CA . ALA A 1 77 ? 10.18444 -5.68770 17.63845 1.000 12.74798 76 ALA A CA 1
ATOM 619 C C . ALA A 1 77 ? 8.69887 -5.97245 17.82825 1.000 14.95457 76 ALA A C 1
ATOM 620 O O . ALA A 1 77 ? 8.12543 -6.86619 17.19499 1.000 13.28721 76 ALA A O 1
ATOM 622 N N . PHE A 1 78 ? 8.06967 -5.19216 18.71013 1.000 12.20455 77 PHE A N 1
ATOM 623 C CA . PHE A 1 78 ? 6.64833 -5.38440 18.97852 1.000 15.47607 77 PHE A CA 1
ATOM 624 C C . PHE A 1 78 ? 5.82250 -5.32516 17.69842 1.000 14.83960 77 PHE A C 1
ATOM 625 O O . PHE A 1 78 ? 4.82101 -6.03950 17.57725 1.000 16.49859 77 PHE A O 1
ATOM 633 N N . ASN A 1 79 ? 6.22609 -4.49719 16.73063 1.000 13.92252 78 ASN A N 1
ATOM 634 C CA . ASN A 1 79 ? 5.47193 -4.35097 15.49013 1.000 14.94364 78 ASN A CA 1
ATOM 635 C C . ASN A 1 79 ? 6.13398 -5.06724 14.31599 1.000 12.81412 78 ASN A C 1
ATOM 636 O O . ASN A 1 79 ? 5.82695 -4.76205 13.15757 1.000 15.69925 78 ASN A O 1
ATOM 641 N N . HIS A 1 80 ? 7.01789 -6.01843 14.60153 1.000 13.12507 79 HIS A N 1
ATOM 642 C CA . HIS A 1 80 ? 7.59407 -6.90369 13.58762 1.000 12.48317 79 HIS A CA 1
ATOM 643 C C . HIS A 1 80 ? 6.48297 -7.77653 13.01123 1.000 16.06090 79 HIS A C 1
ATOM 644 O O . HIS A 1 80 ? 5.84643 -8.53991 13.74112 1.000 13.50069 79 HIS A O 1
ATOM 651 N N . MET A 1 81 ? 6.23453 -7.66674 11.70831 1.000 11.63793 80 MET A N 1
ATOM 652 C CA A MET A 1 81 ? 5.08907 -8.33679 11.10205 0.686 9.56251 80 MET A CA 1
ATOM 653 C CA B MET A 1 81 ? 5.09068 -8.34330 11.10925 0.314 10.32310 80 MET A CA 1
ATOM 654 C C . MET A 1 81 ? 5.42323 -9.79645 10.78852 1.000 11.31780 80 MET A C 1
ATOM 655 O O . MET A 1 81 ? 6.44559 -10.09060 10.15019 1.000 13.38968 80 MET A O 1
ATOM 664 N N . ILE A 1 82 ? 4.55165 -10.70461 11.23824 1.000 11.04019 81 ILE A N 1
ATOM 665 C CA . ILE A 1 82 ? 4.70007 -12.14787 11.07684 1.000 10.00321 81 ILE A CA 1
ATOM 666 C C . ILE A 1 82 ? 3.51740 -12.65337 10.25766 1.000 14.01826 81 ILE A C 1
ATOM 667 O O . ILE A 1 82 ? 2.39009 -12.17005 10.42067 1.000 11.88969 81 ILE A O 1
ATOM 672 N N . GLN A 1 83 ? 3.77398 -13.60619 9.35603 1.000 11.68962 82 GLN A N 1
ATOM 673 C CA . GLN A 1 83 ? 2.75089 -14.04447 8.41332 1.000 12.31092 82 GLN A CA 1
ATOM 674 C C . GLN A 1 83 ? 1.94546 -15.19801 8.99374 1.000 12.80145 82 GLN A C 1
ATOM 675 O O . GLN A 1 83 ? 2.51426 -16.18987 9.46103 1.000 13.62749 82 GLN A O 1
ATOM 681 N N . LEU A 1 84 ? 0.62143 -15.05046 8.97791 1.000 12.54161 83 LEU A N 1
ATOM 682 C CA . LEU A 1 84 ? -0.28094 -16.09039 9.43795 1.000 14.14466 83 LEU A CA 1
ATOM 683 C C . LEU A 1 84 ? -0.42076 -17.18125 8.38356 1.000 16.82115 83 LEU A C 1
ATOM 684 O O . LEU A 1 84 ? -0.00634 -17.03258 7.22764 1.000 16.82847 83 LEU A O 1
ATOM 689 N N . ALA A 1 85 ? -1.04048 -18.28857 8.80001 1.000 16.33476 84 ALA A N 1
ATOM 690 C CA . ALA A 1 85 ? -1.32910 -19.38701 7.88179 1.000 18.30046 84 ALA A CA 1
ATOM 691 C C . ALA A 1 85 ? -2.09836 -18.91491 6.64894 1.000 19.20235 84 ALA A C 1
ATOM 692 O O . ALA A 1 85 ? -1.84620 -19.38774 5.53256 1.000 19.67800 84 ALA A O 1
ATOM 694 N N . ASP A 1 86 ? -3.03091 -17.97419 6.82508 1.000 16.89577 85 ASP A N 1
ATOM 695 C CA . ASP A 1 86 ? -3.82683 -17.48305 5.70567 1.000 17.13072 85 ASP A CA 1
ATOM 696 C C . ASP A 1 86 ? -3.09168 -16.45117 4.85381 1.000 14.90918 85 ASP A C 1
ATOM 697 O O . ASP A 1 86 ? -3.67393 -15.93011 3.89755 1.000 17.88738 85 ASP A O 1
ATOM 702 N N . ASN A 1 87 ? -1.82486 -16.18098 5.16781 1.000 13.36549 86 ASN A N 1
ATOM 703 C CA . ASN A 1 87 ? -0.87258 -15.32350 4.46577 1.000 17.29633 86 ASN A CA 1
ATOM 704 C C . ASN A 1 87 ? -1.09536 -13.83923 4.73138 1.000 14.49577 86 ASN A C 1
ATOM 705 O O . ASN A 1 87 ? -0.38121 -13.00869 4.14931 1.000 15.70597 86 ASN A O 1
ATOM 710 N N . THR A 1 88 ? -2.00197 -13.48081 5.63987 1.000 14.41897 87 THR A N 1
ATOM 711 C CA . THR A 1 88 ? -2.09645 -12.10728 6.11599 1.000 11.86187 87 THR A CA 1
ATOM 712 C C . THR A 1 88 ? -1.00180 -11.84648 7.15446 1.000 14.37144 87 THR A C 1
ATOM 713 O O . THR A 1 88 ? -0.30812 -12.75834 7.61186 1.000 15.41935 87 THR A O 1
ATOM 717 N N . TRP A 1 89 ? -0.84186 -10.58114 7.52172 1.000 13.45211 88 TRP A N 1
ATOM 718 C CA . TRP A 1 89 ? 0.26090 -10.15003 8.37169 1.000 12.61965 88 TRP A CA 1
ATOM 719 C C . TRP A 1 89 ? -0.25641 -9.60852 9.69905 1.000 12.15836 88 TRP A C 1
ATOM 720 O O . TRP A 1 89 ? -1.26137 -8.89344 9.73431 1.000 15.95191 88 TRP A O 1
ATOM 731 N N . VAL A 1 90 ? 0.44918 -9.91972 10.78879 1.000 13.18254 89 VAL A N 1
ATOM 732 C CA . VAL A 1 90 ? 0.06128 -9.45191 12.11899 1.000 13.83123 89 VAL A CA 1
ATOM 733 C C . VAL A 1 90 ? 1.31097 -9.03200 12.88444 1.000 12.99835 89 VAL A C 1
ATOM 734 O O . VAL A 1 90 ? 2.35289 -9.68896 12.78707 1.000 13.95885 89 VAL A O 1
ATOM 738 N N . GLN A 1 91 ? 1.20665 -7.93853 13.64666 1.000 16.01436 90 GLN A N 1
ATOM 739 C CA . GLN A 1 91 ? 2.30055 -7.53834 14.53263 1.000 15.89989 90 GLN A CA 1
ATOM 740 C C . GLN A 1 91 ? 2.60590 -8.63298 15.55112 1.000 13.66348 90 GLN A C 1
ATOM 741 O O . GLN A 1 91 ? 1.69794 -9.25111 16.11270 1.000 12.92192 90 GLN A O 1
ATOM 747 N N . ALA A 1 92 ? 3.89730 -8.84150 15.82544 1.000 11.96636 91 ALA A N 1
ATOM 748 C CA . ALA A 1 92 ? 4.28885 -9.89776 16.75762 1.000 13.11077 91 ALA A CA 1
ATOM 749 C C . ALA A 1 92 ? 3.60355 -9.74027 18.11129 1.000 13.53300 91 ALA A C 1
ATOM 750 O O . ALA A 1 92 ? 3.17133 -10.73128 18.71669 1.000 13.21757 91 ALA A O 1
ATOM 752 N N . CYS A 1 93 ? 3.47107 -8.50567 18.59822 1.000 13.11662 92 CYS A N 1
ATOM 753 C CA . CYS A 1 93 ? 2.88848 -8.31120 19.92428 1.000 13.35648 92 CYS A CA 1
ATOM 754 C C . CYS A 1 93 ? 1.39554 -8.61053 19.96080 1.000 17.61599 92 CYS A C 1
ATOM 755 O O . CYS A 1 93 ? 0.83322 -8.71373 21.05804 1.000 18.94130 92 CYS A O 1
ATOM 758 N N . GLU A 1 94 ? 0.74490 -8.76029 18.80542 1.000 15.17534 93 GLU A N 1
ATOM 759 C CA . GLU A 1 94 ? -0.66977 -9.09799 18.74666 1.000 20.51536 93 GLU A CA 1
ATOM 760 C C . GLU A 1 94 ? -0.91435 -10.58188 18.49640 1.000 19.56324 93 GLU A C 1
ATOM 761 O O . GLU A 1 94 ? -2.06769 -10.98436 18.30802 1.000 18.92209 93 GLU A O 1
ATOM 767 N N . LEU A 1 95 ? 0.13721 -11.39794 18.48551 1.000 15.96590 94 LEU A N 1
ATOM 768 C CA . LEU A 1 95 ? -0.01763 -12.84072 18.38065 1.000 14.26051 94 LEU A CA 1
ATOM 769 C C . LEU A 1 95 ? -0.44894 -13.41078 19.72508 1.000 16.32119 94 LEU A C 1
ATOM 770 O O . LEU A 1 95 ? -0.02393 -12.93112 20.77829 1.000 16.20594 94 LEU A O 1
ATOM 775 N N . ASP A 1 96 ? -1.30605 -14.43042 19.67970 1.000 17.19714 95 ASP A N 1
ATOM 776 C CA . ASP A 1 96 ? -1.80904 -15.09926 20.87841 1.000 19.22655 95 ASP A CA 1
ATOM 777 C C . ASP A 1 96 ? -1.52884 -16.59262 20.75985 1.000 19.36343 95 ASP A C 1
ATOM 778 O O . ASP A 1 96 ? -1.31456 -17.10881 19.66271 1.000 19.08010 95 ASP A O 1
ATOM 783 N N . VAL A 1 97 ? -1.52712 -17.29400 21.89890 1.000 16.28805 96 VAL A N 1
ATOM 784 C CA . VAL A 1 97 ? -1.21453 -18.72293 21.88385 1.000 17.48637 96 VAL A CA 1
ATOM 785 C C . VAL A 1 97 ? -2.21986 -19.46254 21.00921 1.000 15.47784 96 VAL A C 1
ATOM 786 O O . VAL A 1 97 ? -3.43673 -19.26121 21.11781 1.000 16.89524 96 VAL A O 1
ATOM 790 N N . GLY A 1 98 ? -1.71184 -20.30997 20.11892 1.000 15.49467 97 GLY A N 1
ATOM 791 C CA . GLY A 1 98 ? -2.53337 -21.08201 19.22963 1.000 16.53664 97 GLY A CA 1
ATOM 792 C C . GLY A 1 98 ? -2.56143 -20.59199 17.79644 1.000 15.59168 97 GLY A C 1
ATOM 793 O O . GLY A 1 98 ? -2.84382 -21.39241 16.89815 1.000 17.79893 97 GLY A O 1
ATOM 794 N N . VAL A 1 99 ? -2.27045 -19.30569 17.55695 1.000 15.38023 98 VAL A N 1
ATOM 795 C CA . VAL A 1 99 ? -2.32988 -18.76803 16.19787 1.000 15.08880 98 VAL A CA 1
ATOM 796 C C . VAL A 1 99 ? -1.40325 -19.55038 15.28700 1.000 14.17797 98 VAL A C 1
ATOM 797 O O . VAL A 1 99 ? -0.22404 -19.73956 15.59749 1.000 17.96016 98 VAL A O 1
ATOM 801 N N . ASP A 1 100 ? -1.91763 -19.95424 14.12964 1.000 14.02079 99 ASP A N 1
ATOM 802 C CA . ASP A 1 100 ? -1.10070 -20.63002 13.12871 1.000 14.42500 99 ASP A CA 1
ATOM 803 C C . ASP A 1 100 ? -0.31189 -19.60261 12.32315 1.000 15.75893 99 ASP A C 1
ATOM 804 O O . ASP A 1 100 ? -0.89756 -18.68339 11.74704 1.000 17.99310 99 ASP A O 1
ATOM 809 N N . ILE A 1 101 ? 1.01578 -19.76583 12.26978 1.000 15.31403 100 ILE A N 1
ATOM 810 C CA . ILE A 1 101 ? 1.88648 -18.84251 11.55147 1.000 13.92013 100 ILE A CA 1
ATOM 811 C C . ILE A 1 101 ? 2.78127 -19.61532 10.59117 1.000 12.70076 100 ILE A C 1
ATOM 812 O O . ILE A 1 101 ? 2.96938 -20.82513 10.71242 1.000 15.96305 100 ILE A O 1
ATOM 817 N N . GLN A 1 102 ? 3.35257 -18.87962 9.63722 1.000 12.08579 101 GLN A N 1
ATOM 818 C CA . GLN A 1 102 ? 4.24945 -19.45009 8.64379 1.000 14.97579 101 GLN A CA 1
ATOM 819 C C . GLN A 1 102 ? 5.67430 -19.50413 9.18237 1.000 13.38438 101 GLN A C 1
ATOM 820 O O . GLN A 1 102 ? 6.17923 -18.51479 9.71932 1.000 14.15396 101 GLN A O 1
ATOM 826 N N . THR A 1 103 ? 6.32197 -20.66130 9.03242 1.000 14.51133 102 THR A N 1
ATOM 827 C CA . THR A 1 103 ? 7.71678 -20.83714 9.43746 1.000 13.01508 102 THR A CA 1
ATOM 828 C C . THR A 1 103 ? 8.48777 -21.58206 8.35854 1.000 16.15387 102 THR A C 1
ATOM 829 O O . THR A 1 103 ? 7.92064 -22.07359 7.37581 1.000 16.23041 102 THR A O 1
ATOM 833 N N . ALA A 1 104 ? 9.79714 -21.72226 8.58540 1.000 15.80625 103 ALA A N 1
ATOM 834 C CA . ALA A 1 104 ? 10.62607 -22.47715 7.64996 1.000 19.15826 103 ALA A CA 1
ATOM 835 C C . ALA A 1 104 ? 10.29991 -23.96341 7.64006 1.000 19.94830 103 ALA A C 1
ATOM 836 O O . ALA A 1 104 ? 10.81962 -24.69157 6.78617 1.000 19.78558 103 ALA A O 1
ATOM 838 N N . ALA A 1 105 ? 9.46279 -24.43152 8.56432 1.000 18.21897 104 ALA A N 1
ATOM 839 C CA . ALA A 1 105 ? 9.01319 -25.81393 8.60482 1.000 21.08350 104 ALA A CA 1
ATOM 840 C C . ALA A 1 105 ? 7.53769 -25.95451 8.24487 1.000 20.37857 104 ALA A C 1
ATOM 841 O O . ALA A 1 105 ? 6.93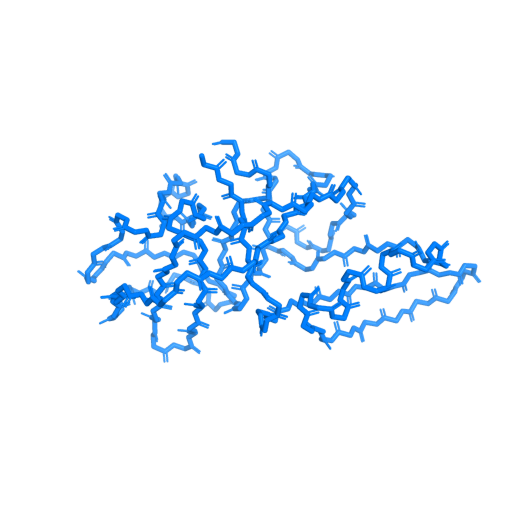301 -26.99310 8.52517 1.000 27.20690 104 ALA A O 1
ATOM 843 N N . GLY A 1 106 ? 6.94621 -24.93548 7.63435 1.000 18.62373 105 GLY A N 1
ATOM 844 C CA . GLY A 1 106 ? 5.52361 -24.95762 7.35915 1.000 18.86574 105 GLY A CA 1
ATOM 845 C C . GLY A 1 106 ? 4.73988 -24.23560 8.43681 1.000 18.86444 105 GLY A C 1
ATOM 846 O O . GLY A 1 106 ? 5.28355 -23.46604 9.23045 1.000 18.78566 105 GLY A O 1
ATOM 847 N N . ILE A 1 107 ? 3.42980 -24.48529 8.45081 1.000 19.04132 106 ILE A N 1
ATOM 848 C CA . ILE A 1 107 ? 2.55486 -23.87274 9.44947 1.000 18.48541 106 ILE A CA 1
ATOM 849 C C . ILE A 1 107 ? 2.82774 -24.48576 10.81348 1.000 18.50365 106 ILE A C 1
ATOM 850 O O . ILE A 1 107 ? 2.84613 -25.71530 10.96301 1.000 21.40028 106 ILE A O 1
ATOM 855 N N . GLN A 1 108 ? 3.00812 -23.62903 11.82417 1.000 14.90418 107 GLN A N 1
ATOM 856 C CA . GLN A 1 108 ? 3.12585 -24.04515 13.21911 1.000 16.13019 107 GLN A CA 1
ATOM 857 C C . GLN A 1 108 ? 2.31186 -23.10752 14.09699 1.000 15.77930 107 GLN A C 1
ATOM 858 O O . GLN A 1 108 ? 2.26036 -21.89701 13.82927 1.000 15.71257 107 GLN A O 1
ATOM 864 N N . PRO A 1 109 ? 1.67906 -23.62860 15.14794 1.000 16.55681 108 PRO A N 1
ATOM 865 C CA . PRO A 1 109 ? 0.96078 -22.75750 16.08323 1.000 14.28132 108 PRO A CA 1
ATOM 866 C C . PRO A 1 109 ? 1.90649 -22.09039 17.06672 1.000 19.39799 108 PRO A C 1
ATOM 867 O O . PRO A 1 109 ? 2.87988 -22.68956 17.53752 1.000 20.71341 108 PRO A O 1
ATOM 871 N N . VAL A 1 110 ? 1.60102 -20.83060 17.38249 1.000 14.94391 109 VAL A N 1
ATOM 872 C CA . VAL A 1 110 ? 2.34173 -20.12862 18.42173 1.000 16.42283 109 VAL A CA 1
ATOM 873 C C . VAL A 1 110 ? 2.11705 -20.79690 19.77129 1.000 17.10051 109 VAL A C 1
ATOM 874 O O . VAL A 1 110 ? 0.97674 -21.07357 20.17587 1.000 17.31716 109 VAL A O 1
ATOM 878 N N . MET A 1 111 ? 3.21499 -21.04804 20.48873 1.000 16.81281 110 MET A N 1
ATOM 879 C CA . MET A 1 111 ? 3.13678 -21.65370 21.80997 1.000 15.62980 110 MET A CA 1
ATOM 880 C C . MET A 1 111 ? 3.38285 -20.66691 22.93986 1.000 16.83468 110 MET A C 1
ATOM 881 O O . MET A 1 111 ? 2.95183 -20.92807 24.06922 1.000 21.60860 110 MET A O 1
ATOM 886 N N . LEU A 1 112 ? 4.06444 -19.55681 22.66607 1.000 16.23291 111 LEU A N 1
ATOM 887 C CA . LEU A 1 112 ? 4.47874 -18.62246 23.70237 1.000 17.50491 111 LEU A CA 1
ATOM 888 C C . LEU A 1 112 ? 4.61518 -17.23033 23.10736 1.000 16.18508 111 LEU A C 1
ATOM 889 O O . LEU A 1 112 ? 5.16858 -17.06919 22.01727 1.000 15.04145 111 LEU A O 1
ATOM 894 N N . VAL A 1 113 ? 4.10637 -16.23105 23.83248 1.000 14.69372 112 VAL A N 1
ATOM 895 C CA . VAL A 1 113 ? 4.31059 -14.82164 23.51633 1.000 14.68391 112 VAL A CA 1
ATOM 896 C C . VAL A 1 113 ? 4.62023 -14.09501 24.81514 1.000 17.71287 112 VAL A C 1
ATOM 897 O O . VAL A 1 113 ? 3.84453 -14.17975 25.77268 1.000 17.62712 112 VAL A O 1
ATOM 901 N N . GLU A 1 114 ? 5.74651 -13.38012 24.85330 1.000 14.39813 113 GLU A N 1
ATOM 902 C CA . GLU A 1 114 ? 6.20842 -12.74853 26.08697 1.000 15.16183 113 GLU A CA 1
ATOM 903 C C . GLU A 1 114 ? 6.87955 -11.42152 25.77396 1.000 18.38464 113 GLU A C 1
ATOM 904 O O . GLU A 1 114 ? 7.82027 -11.37435 24.98076 1.000 19.84859 113 GLU A O 1
ATOM 910 N N . ASP A 1 115 ? 6.42489 -10.35313 26.41559 1.000 14.51351 114 ASP A N 1
ATOM 911 C CA . ASP A 1 115 ? 7.11089 -9.07779 26.26632 1.000 15.08969 114 ASP A CA 1
ATOM 912 C C . ASP A 1 115 ? 8.48931 -9.14513 26.90826 1.000 17.83479 114 ASP A C 1
ATOM 913 O O . ASP A 1 115 ? 8.67826 -9.78616 27.94398 1.000 17.68712 114 ASP A O 1
ATOM 918 N N . THR A 1 116 ? 9.46570 -8.49268 26.27873 1.000 16.68730 115 THR A N 1
ATOM 919 C CA . THR A 1 116 ? 10.80167 -8.47114 26.85402 1.000 18.33215 115 THR A CA 1
ATOM 920 C C . THR A 1 116 ? 11.36035 -7.05213 26.80021 1.000 18.78092 115 THR A C 1
ATOM 921 O O . THR A 1 116 ? 10.60609 -6.10787 26.54833 1.000 21.35484 115 THR A O 1
ATOM 925 N N . SER A 1 117 ? 12.65199 -6.87853 27.06903 1.000 16.12612 116 SER A N 1
ATOM 926 C CA . SER A 1 117 ? 13.21133 -5.54378 27.24040 1.000 18.00019 116 SER A CA 1
ATOM 927 C C . SER A 1 117 ? 13.49881 -4.87802 25.89605 1.000 18.05458 116 SER A C 1
ATOM 928 O O . SER A 1 117 ? 13.76896 -5.54348 24.88915 1.000 18.59243 116 SER A O 1
ATOM 931 N N . ASP A 1 118 ? 13.44814 -3.54255 25.90046 1.000 19.75659 117 ASP A N 1
ATOM 932 C CA . ASP A 1 118 ? 13.69689 -2.75508 24.69151 1.000 18.18036 117 ASP A CA 1
ATOM 933 C C . ASP A 1 118 ? 15.08623 -3.04941 24.13227 1.000 20.76902 117 ASP A C 1
ATOM 934 O O . ASP A 1 118 ? 16.03228 -3.32375 24.87910 1.000 22.25000 117 ASP A O 1
ATOM 939 N N . ALA A 1 119 ? 15.21580 -2.95268 22.80327 1.000 18.12976 118 ALA A N 1
ATOM 940 C CA . ALA A 1 119 ? 16.47927 -3.24137 22.12731 1.000 15.53958 118 ALA A CA 1
ATOM 941 C C . ALA A 1 119 ? 16.63043 -2.39460 20.86709 1.000 17.08625 118 ALA A C 1
ATOM 942 O O . ALA A 1 119 ? 15.64043 -2.02059 20.23014 1.000 19.19521 118 ALA A O 1
ATOM 944 N N . GLU A 1 120 ? 17.88692 -2.10465 20.51074 1.000 18.45375 119 GLU A N 1
ATOM 945 C CA . GLU A 1 120 ? 18.19145 -1.56316 19.18845 1.000 17.87529 119 GLU A CA 1
ATOM 946 C C . GLU A 1 120 ? 17.79481 -2.56658 18.11612 1.000 20.00701 119 GLU A C 1
ATOM 947 O O . GLU A 1 120 ? 18.04560 -3.76913 18.25128 1.000 20.08464 119 GLU A O 1
ATOM 953 N N . CYS A 1 121 ? 17.17551 -2.07008 17.04042 1.000 18.23577 120 CYS A N 1
ATOM 954 C CA . CYS A 1 121 ? 16.60043 -2.93037 16.01662 1.000 14.53506 120 CYS A CA 1
ATOM 955 C C . CYS A 1 121 ? 16.97722 -2.45156 14.62295 1.000 15.13418 120 CYS A C 1
ATOM 956 O O . CYS A 1 121 ? 17.39309 -1.30673 14.41661 1.000 17.18393 120 CYS A O 1
ATOM 959 N N . TYR A 1 122 ? 16.79348 -3.36214 13.66701 1.000 15.69266 121 TYR A N 1
ATOM 960 C CA . TYR A 1 122 ? 17.24218 -3.19763 12.29230 1.000 18.24996 121 TYR A CA 1
ATOM 961 C C . TYR A 1 122 ? 16.22008 -3.82921 11.36413 1.000 18.00228 121 TYR A C 1
ATOM 962 O O . TYR A 1 122 ? 15.54330 -4.79243 11.72828 1.000 16.69976 121 TYR A O 1
ATOM 971 N N . ASP A 1 123 ? 16.12532 -3.27907 10.15378 1.000 16.63700 122 ASP A N 1
ATOM 972 C CA . ASP A 1 123 ? 15.17998 -3.73600 9.14705 1.000 16.89060 122 ASP A CA 1
ATOM 973 C C . ASP A 1 123 ? 15.86586 -3.61445 7.79290 1.000 14.90719 122 ASP A C 1
ATOM 974 O O . ASP A 1 123 ? 16.96841 -3.07799 7.68235 1.000 14.94983 122 ASP A O 1
ATOM 979 N N . PHE A 1 124 ? 15.21674 -4.12448 6.75288 1.000 13.77960 123 PHE A N 1
ATOM 980 C CA . PHE A 1 124 ? 15.80190 -4.02558 5.42059 1.000 15.84276 123 PHE A CA 1
ATOM 981 C C . PHE A 1 124 ? 14.72365 -4.30302 4.39015 1.000 17.74024 123 PHE A C 1
ATOM 982 O O . PHE A 1 124 ? 13.65723 -4.84142 4.69873 1.000 17.27470 123 PHE A O 1
ATOM 990 N N . GLU A 1 125 ? 15.02489 -3.92835 3.15815 1.000 13.85632 124 GLU A N 1
ATOM 991 C CA . GLU A 1 125 ? 14.12554 -4.13277 2.04112 1.000 13.53886 124 GLU A CA 1
ATOM 992 C C . GLU A 1 125 ? 14.46343 -5.44667 1.35605 1.000 15.47821 124 GLU A C 1
ATOM 993 O O . GLU A 1 125 ? 15.63858 -5.74972 1.12919 1.000 16.91086 124 GLU A O 1
ATOM 999 N N . VAL A 1 126 ? 13.43510 -6.22691 1.03024 1.000 11.53436 125 VAL A N 1
ATOM 1000 C CA . VAL A 1 126 ? 13.59194 -7.44160 0.23352 1.000 12.40590 125 VAL A CA 1
ATOM 1001 C C . VAL A 1 126 ? 12.97746 -7.18871 -1.14001 1.000 14.29320 125 VAL A C 1
ATOM 1002 O O . VAL A 1 126 ? 11.81072 -6.78857 -1.24430 1.000 15.91995 125 VAL A O 1
ATOM 1006 N N . MET A 1 127 ? 13.75583 -7.44192 -2.19054 1.000 15.29688 126 MET A N 1
ATOM 1007 C CA A MET A 1 127 ? 13.40478 -7.02198 -3.54900 0.546 14.17794 126 MET A CA 1
ATOM 1008 C CA B MET A 1 127 ? 13.39547 -7.01681 -3.54446 0.454 14.32262 126 MET A CA 1
ATOM 1009 C C . MET A 1 127 ? 12.52833 -8.06512 -4.24559 1.000 16.46568 126 MET A C 1
ATOM 1010 O O . MET A 1 127 ? 12.86719 -8.60757 -5.28962 1.000 15.33546 126 MET A O 1
ATOM 1019 N N . HIS A 1 128 ? 11.37050 -8.32923 -3.65045 1.000 12.61427 127 HIS A N 1
ATOM 1020 C CA . HIS A 1 128 ? 10.40660 -9.28822 -4.18199 1.000 13.07622 127 HIS A CA 1
ATOM 1021 C C . HIS A 1 128 ? 9.03605 -8.76464 -3.78097 1.000 14.75271 127 HIS A C 1
ATOM 1022 O O . HIS A 1 128 ? 8.90985 -8.19568 -2.68712 1.000 14.35531 127 HIS A O 1
ATOM 1029 N N . PRO A 1 129 ? 8.00563 -8.91549 -4.62161 1.000 13.05723 128 PRO A N 1
ATOM 1030 C CA . PRO A 1 129 ? 6.69994 -8.32178 -4.28029 1.000 13.66623 128 PRO A CA 1
ATOM 1031 C C . PRO A 1 129 ? 6.10356 -8.84784 -2.98627 1.000 17.86731 128 PRO A C 1
ATOM 1032 O O . PRO A 1 129 ? 5.30075 -8.13700 -2.36721 1.000 19.26836 128 PRO A O 1
ATOM 1036 N N . ASN A 1 130 ? 6.47344 -10.05274 -2.54222 1.000 13.95757 129 ASN A N 1
ATOM 1037 C CA . ASN A 1 130 ? 5.95817 -10.52932 -1.26584 1.000 13.22840 129 ASN A CA 1
ATOM 1038 C C . ASN A 1 130 ? 6.70283 -9.93107 -0.08443 1.000 15.41239 129 ASN A C 1
ATOM 1039 O O . ASN A 1 130 ? 6.19767 -9.99643 1.04779 1.000 15.58713 129 ASN A O 1
ATOM 1044 N N . HIS A 1 131 ? 7.88300 -9.36262 -0.32596 1.000 11.86697 130 HIS A N 1
ATOM 1045 C CA . HIS A 1 131 ? 8.65254 -8.62439 0.68148 1.000 12.62011 130 HIS A CA 1
ATOM 1046 C C . HIS A 1 131 ? 8.75417 -9.37441 2.00402 1.000 15.55093 130 HIS A C 1
ATOM 1047 O O . HIS A 1 131 ? 8.53196 -8.80937 3.07452 1.000 17.62200 130 HIS A O 1
ATOM 1054 N N . ARG A 1 132 ? 9.10101 -10.65422 1.93477 1.000 11.51233 131 ARG A N 1
ATOM 1055 C CA . ARG A 1 132 ? 9.16384 -11.46323 3.14458 1.000 13.89471 131 ARG A CA 1
ATOM 1056 C C . ARG A 1 132 ? 10.46595 -12.25031 3.20192 1.000 12.35381 131 ARG A C 1
ATOM 1057 O O . ARG A 1 132 ? 11.20342 -12.37552 2.21785 1.000 12.47190 131 ARG A O 1
ATOM 1065 N N . TYR A 1 133 ? 10.77603 -12.74364 4.39794 1.000 11.03155 132 TYR A N 1
ATOM 1066 C CA . TYR A 1 133 ? 12.02884 -13.44654 4.62900 1.000 11.60550 132 TYR A CA 1
ATOM 1067 C C . TYR A 1 133 ? 11.87207 -14.27762 5.89533 1.000 13.34021 132 TYR A C 1
ATOM 1068 O O . TYR A 1 133 ? 10.93980 -14.07515 6.67781 1.000 13.78654 132 TYR A O 1
ATOM 1077 N N . TYR A 1 134 ? 12.80156 -15.21005 6.09983 1.000 12.82478 133 TYR A N 1
ATOM 1078 C CA . TYR A 1 134 ? 12.83780 -15.98010 7.34330 1.000 13.36450 133 TYR A CA 1
ATOM 1079 C C . TYR A 1 134 ? 13.68830 -15.24985 8.37743 1.000 14.00838 133 TYR A C 1
ATOM 1080 O O . TYR A 1 134 ? 14.89527 -15.06332 8.17620 1.000 13.74959 133 TYR A O 1
ATOM 1089 N N . GLY A 1 135 ? 13.06632 -14.85528 9.48898 1.000 14.26690 134 GLY A N 1
ATOM 1090 C CA . GLY A 1 135 ? 13.80806 -14.32608 10.61724 1.000 12.94884 134 GLY A CA 1
ATOM 1091 C C . GLY A 1 135 ? 13.68676 -15.28078 11.78412 1.000 15.31012 134 GLY A C 1
ATOM 1092 O O . GLY A 1 135 ? 12.58038 -15.51015 12.27399 1.000 14.89100 134 GLY A O 1
ATOM 1093 N N . ASP A 1 136 ? 14.80003 -15.87512 12.21509 1.000 13.63952 135 ASP A N 1
ATOM 1094 C CA . ASP A 1 136 ? 14.76126 -16.92613 13.24153 1.000 13.31532 135 ASP A CA 1
ATOM 1095 C C . ASP A 1 136 ? 13.82390 -18.06133 12.83168 1.000 14.01854 135 ASP A C 1
ATOM 1096 O O . ASP A 1 136 ? 13.18174 -18.69065 13.67456 1.000 15.98182 135 ASP A O 1
ATOM 1101 N N . GLY A 1 137 ? 13.73646 -18.32769 11.52626 1.000 13.34207 136 GLY A N 1
ATOM 1102 C CA . GLY A 1 137 ? 12.87785 -19.36425 10.98216 1.000 14.61324 136 GLY A CA 1
ATOM 1103 C C . GLY A 1 137 ? 11.40822 -19.00601 10.85958 1.000 15.57737 136 GLY A C 1
ATOM 1104 O O . GLY A 1 137 ? 10.62214 -19.83976 10.39644 1.000 15.79165 136 GLY A O 1
ATOM 1105 N N . ILE A 1 138 ? 11.01195 -17.79349 11.21803 1.000 13.00273 137 ILE A N 1
ATOM 1106 C CA . ILE A 1 138 ? 9.61192 -17.37910 11.18504 1.000 11.92384 137 ILE A CA 1
ATOM 1107 C C . ILE A 1 138 ? 9.42321 -16.37127 10.05010 1.000 15.46023 137 ILE A C 1
ATOM 1108 O O . ILE A 1 138 ? 10.22810 -15.44445 9.88911 1.000 14.02623 137 ILE A O 1
ATOM 1113 N N . VAL A 1 139 ? 8.36546 -16.55186 9.25756 1.000 13.06064 138 VAL A N 1
ATOM 1114 C CA . VAL A 1 139 ? 8.17392 -15.70742 8.07980 1.000 11.74797 138 VAL A CA 1
ATOM 1115 C C . VAL A 1 139 ? 7.81120 -14.29575 8.52169 1.000 14.89888 138 VAL A C 1
ATOM 1116 O O . VAL A 1 139 ? 6.82897 -14.08047 9.24596 1.000 15.12920 138 VAL A O 1
ATOM 1120 N N . SER A 1 140 ? 8.60968 -13.32653 8.07230 1.000 14.48437 139 SER A N 1
ATOM 1121 C CA . SER A 1 140 ? 8.57274 -11.94878 8.53319 1.000 13.33926 139 SER A CA 1
ATOM 1122 C C . SER A 1 140 ? 8.44850 -11.01738 7.34055 1.000 13.30795 139 SER A C 1
ATOM 1123 O O . SER A 1 140 ? 8.93846 -11.32246 6.25147 1.000 15.01582 139 SER A O 1
ATOM 1126 N N . HIS A 1 141 ? 7.80775 -9.87184 7.54564 1.000 14.34601 140 HIS A N 1
ATOM 1127 C CA . HIS A 1 141 ? 7.64931 -8.90491 6.46695 1.000 16.10748 140 HIS A CA 1
ATOM 1128 C C . HIS A 1 141 ? 8.80129 -7.91102 6.49331 1.000 21.72753 140 HIS A C 1
ATOM 1129 O O . HIS A 1 141 ? 9.00587 -7.22394 7.49296 1.000 25.30195 140 HIS A O 1
ATOM 1136 N N . ALA A 1 142 ? 9.53002 -7.81268 5.38807 1.000 16.94288 141 ALA A N 1
ATOM 1137 C CA . ALA A 1 142 ? 10.62725 -6.86220 5.28696 1.000 19.02225 141 ALA A CA 1
ATOM 1138 C C . ALA A 1 142 ? 10.10100 -5.46246 5.00817 1.000 26.06845 141 ALA A C 1
ATOM 1139 O O . ALA A 1 142 ? 9.22062 -5.27274 4.16403 1.000 27.67140 141 ALA A O 1
ATOM 1141 N N . SER A 1 143 ? 10.65827 -4.47735 5.71819 1.000 28.37612 142 SER A N 1
ATOM 1142 C CA . SER A 1 143 ? 10.17128 -3.09880 5.70198 1.000 32.63941 142 SER A CA 1
ATOM 1143 C C . SER A 1 143 ? 8.74154 -2.99797 6.23042 1.000 45.78753 142 SER A C 1
ATOM 1144 O O . SER A 1 143 ? 8.19771 -1.89430 6.34774 1.000 52.85928 142 SER A O 1
ATOM 1147 N N . GLY A 1 144 ? 8.13004 -4.14387 6.53842 1.000 42.94333 143 GLY A N 1
ATOM 1148 C CA . GLY A 1 144 ? 6.85330 -4.23442 7.22047 1.000 47.07809 143 GLY A CA 1
ATOM 1149 C C . GLY A 1 144 ? 5.72661 -3.35286 6.72636 1.000 52.32694 143 GLY A C 1
ATOM 1150 O O . GLY A 1 144 ? 5.14899 -2.59676 7.51169 1.000 60.77426 143 GLY A O 1
ATOM 1151 N N . LYS A 1 145 ? 5.38961 -3.44497 5.44488 0.000 24.32845 144 LYS A N 1
ATOM 1152 C CA . LYS A 1 145 ? 4.25463 -2.69862 4.91824 0.000 26.50867 144 LYS A CA 1
ATOM 1153 C C . LYS A 1 145 ? 2.94799 -3.38530 5.30005 0.000 27.48841 144 LYS A C 1
ATOM 1154 O O . LYS A 1 145 ? 2.50489 -3.30302 6.44351 0.000 28.02553 144 LYS A O 1
#

Sequence (145 aa):
ESGALPKEEAVVQIRLTKKGMMIEEKKVTVQEELRELYLSGEYTIEIDTPDGYQTIGKWFDKGVLSMVRVATATYETVCAFNHMMIQLADNTWVQACELDVGVDIQTAAGIQPVMLVEDTSDAECYDFEVMMHPNHRYYGDGIVSHASGK

CATH classification: 2.170.16.10

Solvent-accessible surface area: 6836 Å² total; per-residue (Å²): 110,2,0,0,1,2,74,104,2,51,3,47,0,60,0,42,80,202,73,79,114,59,101,76,151,5,52,0,75,66,0,74,104,26,68,106,56,66,87,57,74,9,29,0,38,4,47,40,35,49,33,40,12,19,134,36,73,85,81,40,98,36,57,5,0,68,0,12,9,81,82,48,89,2,36,0,0,72,22,1,8,0,10,30,41,101,84,71,67,36,39,0,52,113,5,98,110,41,45,69,0,32,6,52,61,36,82,23,65,2,117,61,46,84,111,58,87,94,30,99,1,16,2,2,54,1,115,44,112,67,51,35,0,40,1,26,14,0,2,0,3,1,48,3,153

B-factor: mean 21.75, std 9.37, range [9.56, 67.59]